Protein AF-A0A9E3AQL8-F1 (afdb_monomer_lite)

pLDDT: mean 94.19, std 3.5, range [81.69, 97.62]

Structure (mmCIF, N/CA/C/O backbone):
data_AF-A0A9E3AQL8-F1
#
_entry.id   AF-A0A9E3AQL8-F1
#
loop_
_atom_site.group_PDB
_atom_site.id
_atom_site.type_symbol
_atom_site.label_atom_id
_atom_site.label_alt_id
_atom_site.label_comp_id
_atom_site.label_asym_id
_atom_site.label_entity_id
_atom_site.label_seq_id
_atom_site.pdbx_PDB_ins_code
_atom_site.Cartn_x
_atom_site.Cartn_y
_atom_site.Cartn_z
_atom_site.occupancy
_atom_site.B_iso_or_equiv
_atom_site.auth_seq_id
_atom_site.auth_comp_id
_atom_site.auth_asym_id
_atom_site.auth_atom_id
_atom_site.pdbx_PDB_model_num
ATOM 1 N N . MET A 1 1 ? -11.378 -0.001 21.144 1.00 87.44 1 MET A N 1
ATOM 2 C CA . MET A 1 1 ? -9.941 -0.379 21.145 1.00 87.44 1 MET A CA 1
ATOM 3 C C . MET A 1 1 ? -9.309 0.020 19.811 1.00 87.44 1 MET A C 1
ATOM 5 O O . MET A 1 1 ? -10.042 0.148 18.835 1.00 87.44 1 MET A O 1
ATOM 9 N N . LYS A 1 2 ? -7.989 0.259 19.763 1.00 94.25 2 LYS A N 1
ATOM 10 C CA . LYS A 1 2 ? -7.232 0.506 18.521 1.00 94.25 2 LYS A CA 1
ATOM 11 C C . LYS A 1 2 ? -6.117 -0.534 18.383 1.00 94.25 2 LYS A C 1
ATOM 13 O O . LYS A 1 2 ? -5.426 -0.792 19.362 1.00 94.25 2 LYS A O 1
ATOM 18 N N . GLN A 1 3 ? -5.946 -1.095 17.192 1.00 96.44 3 GLN A N 1
ATOM 19 C CA . GLN A 1 3 ? -4.838 -1.978 16.829 1.00 96.44 3 GLN A CA 1
ATOM 20 C C . GLN A 1 3 ? -4.105 -1.375 15.630 1.00 96.44 3 GLN A C 1
ATOM 22 O O . GLN A 1 3 ? -4.742 -0.934 14.675 1.00 96.44 3 GLN A O 1
ATOM 27 N N . TYR A 1 4 ? -2.777 -1.367 15.686 1.00 96.38 4 TYR A N 1
ATOM 28 C CA . TYR A 1 4 ? -1.914 -0.849 14.628 1.00 96.38 4 TYR A CA 1
ATOM 29 C C . TYR A 1 4 ? -1.250 -2.022 13.909 1.00 96.38 4 TYR A C 1
ATOM 31 O O . TYR A 1 4 ? -0.654 -2.879 14.558 1.00 96.38 4 TYR A O 1
ATOM 39 N N . VAL A 1 5 ? -1.374 -2.066 12.585 1.00 95.81 5 VAL A N 1
ATOM 40 C CA . VAL A 1 5 ? -0.717 -3.053 11.721 1.00 95.81 5 VAL A CA 1
ATOM 41 C C . VAL A 1 5 ? 0.471 -2.371 11.061 1.00 95.81 5 VAL A C 1
ATOM 43 O O . VAL A 1 5 ? 0.307 -1.333 10.414 1.00 95.81 5 VAL A O 1
ATOM 46 N N . LYS A 1 6 ? 1.661 -2.940 11.236 1.00 95.94 6 LYS A N 1
ATOM 47 C CA . LYS A 1 6 ? 2.923 -2.399 10.729 1.00 95.94 6 LYS A CA 1
ATOM 48 C C . LYS A 1 6 ? 3.849 -3.532 10.297 1.00 95.94 6 LYS A C 1
ATOM 50 O O . LYS A 1 6 ? 3.851 -4.576 10.946 1.00 95.94 6 LYS A O 1
ATOM 55 N N . GLY A 1 7 ? 4.625 -3.309 9.243 1.00 91.94 7 GLY A N 1
ATOM 56 C CA . GLY A 1 7 ? 5.850 -4.046 8.954 1.00 91.94 7 GLY A CA 1
ATOM 57 C C . GLY A 1 7 ? 7.077 -3.155 9.159 1.00 91.94 7 GLY A C 1
ATOM 58 O O . GLY A 1 7 ? 6.967 -2.007 9.602 1.00 91.94 7 GLY A O 1
ATOM 59 N N . ASP A 1 8 ? 8.252 -3.676 8.807 1.00 94.19 8 ASP A N 1
ATOM 60 C CA . ASP A 1 8 ? 9.530 -2.979 9.009 1.00 94.19 8 ASP A CA 1
ATOM 61 C C . ASP A 1 8 ? 9.593 -1.632 8.275 1.00 94.19 8 ASP A C 1
ATOM 63 O O . ASP A 1 8 ? 10.130 -0.654 8.797 1.00 94.19 8 ASP A O 1
ATOM 67 N N . PHE A 1 9 ? 9.017 -1.559 7.071 1.00 89.44 9 PHE A N 1
ATOM 68 C CA . PHE A 1 9 ? 9.005 -0.342 6.259 1.00 89.44 9 PHE A CA 1
ATOM 69 C C . PHE A 1 9 ? 8.168 0.773 6.901 1.00 89.44 9 PHE A C 1
ATOM 71 O O . PHE A 1 9 ? 8.579 1.936 6.909 1.00 89.44 9 PHE A O 1
ATOM 78 N N . GLU A 1 10 ? 7.002 0.429 7.453 1.00 94.94 10 GLU A N 1
ATOM 79 C CA . GLU A 1 10 ? 6.126 1.385 8.128 1.00 94.94 10 GLU A CA 1
ATOM 80 C C . GLU A 1 10 ? 6.707 1.844 9.466 1.00 94.94 10 GLU A C 1
ATOM 82 O O . GLU A 1 10 ? 6.618 3.030 9.796 1.00 94.94 10 GLU A O 1
ATOM 87 N N . GLU A 1 11 ? 7.346 0.933 10.208 1.00 95.44 11 GLU A N 1
ATOM 88 C CA . GLU A 1 11 ? 8.000 1.255 11.477 1.00 95.44 11 GLU A CA 1
ATOM 89 C C . GLU A 1 11 ? 9.131 2.272 11.270 1.00 95.44 11 GLU A C 1
ATOM 91 O O . GLU A 1 11 ? 9.165 3.301 11.945 1.00 95.44 11 GLU A O 1
ATOM 96 N N . GLN A 1 12 ? 9.983 2.064 10.260 1.00 96.00 12 GLN A N 1
ATOM 97 C CA . GLN A 1 12 ? 11.085 2.978 9.927 1.00 96.00 12 GLN A CA 1
ATOM 98 C C . GLN A 1 12 ? 10.624 4.375 9.484 1.00 96.00 12 GLN A C 1
ATOM 100 O O . GLN A 1 12 ? 11.379 5.340 9.592 1.00 96.00 12 GLN A O 1
ATOM 105 N N . ARG A 1 13 ? 9.397 4.502 8.964 1.00 93.00 13 ARG A N 1
ATOM 106 C CA . ARG A 1 13 ? 8.847 5.758 8.426 1.00 93.00 13 ARG A CA 1
ATOM 107 C C . ARG A 1 13 ? 7.816 6.420 9.339 1.00 93.00 13 ARG A C 1
ATOM 109 O O . ARG A 1 1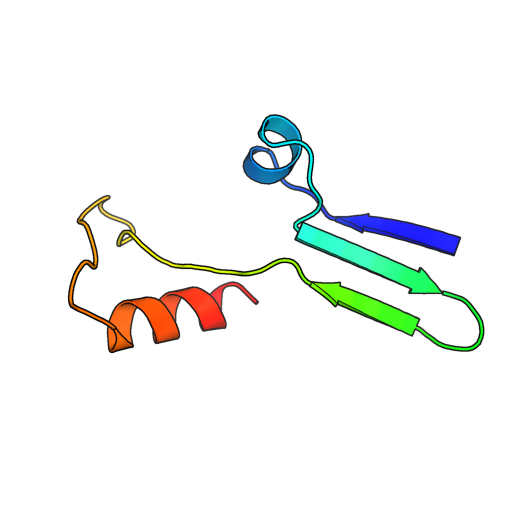3 ? 7.271 7.460 8.975 1.00 93.00 13 ARG A O 1
ATOM 116 N N . GLY A 1 14 ? 7.548 5.847 10.512 1.00 95.62 14 GLY A N 1
ATOM 117 C CA . GLY A 1 14 ? 6.689 6.456 11.526 1.00 95.62 14 GLY A CA 1
ATOM 118 C C . GLY A 1 14 ? 5.197 6.471 11.181 1.00 95.62 14 GLY A C 1
ATOM 119 O O . GLY A 1 14 ? 4.482 7.360 11.640 1.00 95.62 14 GLY A O 1
ATOM 120 N N . TYR A 1 15 ? 4.701 5.503 10.402 1.00 95.25 15 TYR A N 1
ATOM 121 C CA . TYR A 1 15 ? 3.264 5.351 10.133 1.00 95.25 15 TYR A CA 1
ATOM 122 C C . TYR A 1 15 ? 2.781 3.914 10.381 1.00 95.25 15 TYR A C 1
ATOM 124 O O . TYR A 1 15 ? 3.532 3.063 10.852 1.00 95.25 15 TYR A O 1
ATOM 132 N N . SER A 1 16 ? 1.487 3.651 10.171 1.00 96.44 16 SER A N 1
ATOM 133 C CA . SER A 1 16 ? 0.922 2.293 10.219 1.00 96.44 16 SER A CA 1
ATOM 134 C C . SER A 1 16 ? 0.327 1.922 8.874 1.00 96.44 16 SER A C 1
ATOM 136 O O . SER A 1 16 ? -0.347 2.752 8.269 1.00 96.44 16 SER A O 1
ATOM 138 N N . ARG A 1 17 ? 0.524 0.674 8.439 1.00 96.00 17 ARG A N 1
ATOM 139 C CA . ARG A 1 17 ? -0.091 0.135 7.218 1.00 96.00 17 ARG A CA 1
ATOM 140 C C . ARG A 1 17 ? -1.610 0.146 7.331 1.00 96.0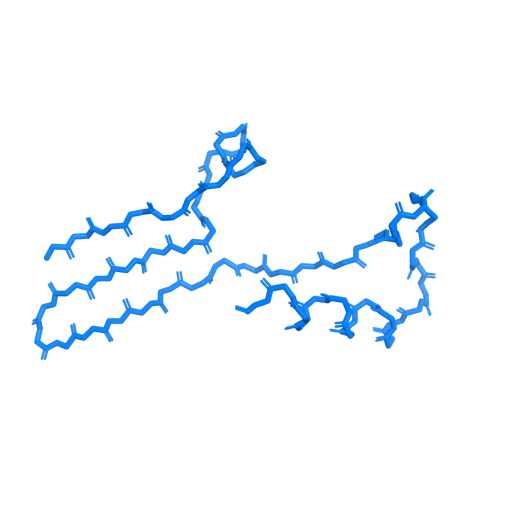0 17 ARG A C 1
ATOM 142 O O . ARG A 1 17 ? -2.303 0.542 6.399 1.00 96.00 17 ARG A O 1
ATOM 149 N N . ALA A 1 18 ? -2.110 -0.251 8.498 1.00 96.88 18 ALA A N 1
ATOM 150 C CA . ALA A 1 18 ? -3.517 -0.133 8.834 1.00 96.88 18 ALA A CA 1
ATOM 151 C C . ALA A 1 18 ? -3.720 0.233 10.306 1.00 96.88 18 ALA A C 1
ATOM 153 O O . ALA A 1 18 ? -2.925 -0.136 11.174 1.00 96.88 18 ALA A O 1
ATOM 154 N N . VAL A 1 19 ? -4.827 0.914 10.596 1.00 97.00 19 VAL A N 1
ATOM 155 C CA . VAL A 1 19 ? -5.338 1.103 11.956 1.00 97.00 19 VAL A CA 1
ATOM 156 C C . VAL A 1 19 ? -6.727 0.489 12.036 1.00 97.00 19 VAL A C 1
ATOM 158 O O . VAL A 1 19 ? -7.656 0.942 11.373 1.00 97.00 19 VAL A O 1
ATOM 161 N N . CYS A 1 20 ? -6.880 -0.534 12.866 1.00 96.94 20 CYS A N 1
ATOM 162 C CA . CYS A 1 20 ? -8.164 -1.167 13.133 1.00 96.94 20 CYS A CA 1
ATOM 163 C C . CYS A 1 20 ? -8.768 -0.555 14.397 1.00 96.94 20 CYS A C 1
ATOM 165 O O . CYS A 1 20 ? -8.132 -0.543 15.453 1.00 96.94 20 CYS A O 1
ATOM 167 N N . THR A 1 21 ? -10.006 -0.078 14.321 1.00 96.19 21 THR A N 1
ATOM 168 C CA . THR A 1 21 ? -10.763 0.390 15.483 1.00 96.19 21 THR A CA 1
ATOM 169 C C . THR A 1 21 ? -11.951 -0.529 15.734 1.00 96.19 21 THR A C 1
ATOM 171 O O . THR A 1 21 ? -12.600 -1.011 14.806 1.00 96.19 21 THR A O 1
ATOM 174 N N . SER A 1 22 ? -12.221 -0.799 17.008 1.00 88.56 22 SER A N 1
ATOM 175 C CA . SER A 1 22 ? -13.437 -1.474 17.458 1.00 88.56 22 SER A CA 1
ATOM 176 C C . SER A 1 22 ? -14.153 -0.574 18.462 1.00 88.56 22 SER A C 1
ATOM 178 O O . SER A 1 22 ? -13.600 -0.212 19.508 1.00 88.56 22 SER A O 1
ATOM 180 N N . GLY A 1 23 ? -15.353 -0.144 18.090 1.00 84.75 23 GLY A N 1
ATOM 181 C CA . GLY A 1 23 ? -16.266 0.658 18.902 1.00 84.75 23 GLY A CA 1
ATOM 182 C C . GLY A 1 23 ? -17.682 0.133 18.699 1.00 84.75 23 GLY A C 1
ATOM 183 O O . GLY A 1 23 ? -17.952 -1.019 19.010 1.00 84.75 23 GLY A O 1
ATOM 184 N N . GLN A 1 24 ? -18.557 0.943 18.104 1.00 81.69 24 GLN A N 1
ATOM 185 C CA . GLN A 1 24 ? -19.897 0.512 17.666 1.00 81.69 24 GLN A CA 1
ATOM 186 C C . GLN A 1 24 ? -19.857 -0.431 16.445 1.00 81.69 24 GLN A C 1
ATOM 188 O O . GLN A 1 24 ? -20.829 -1.119 16.158 1.00 81.69 24 GLN A O 1
ATOM 193 N N . GLY A 1 25 ? -18.720 -0.481 15.748 1.00 87.94 25 GLY A N 1
ATOM 194 C CA . GLY A 1 25 ? -18.421 -1.400 14.655 1.00 87.94 25 GLY A CA 1
ATOM 195 C C . GLY A 1 25 ? -16.909 -1.568 14.492 1.00 87.94 25 GLY A C 1
ATOM 196 O O . GLY A 1 25 ? -16.128 -0.948 15.226 1.00 87.94 25 GLY A O 1
ATOM 197 N N . ARG A 1 26 ? -16.500 -2.423 13.549 1.00 94.12 26 ARG A N 1
ATOM 198 C CA . ARG A 1 26 ? -15.096 -2.589 13.153 1.00 94.12 26 ARG A CA 1
ATOM 199 C C . ARG A 1 26 ? -14.809 -1.712 11.938 1.00 94.12 26 ARG A C 1
ATOM 201 O O . ARG A 1 26 ? -15.401 -1.936 10.887 1.00 94.12 26 ARG A O 1
ATOM 208 N N . THR A 1 27 ? -13.867 -0.784 12.068 1.00 96.06 27 THR A N 1
ATOM 209 C CA . THR A 1 27 ? -13.379 0.036 10.949 1.00 96.06 27 THR A CA 1
ATOM 210 C C . THR A 1 27 ? -11.893 -0.212 10.749 1.00 96.06 27 THR A C 1
ATOM 212 O O . THR A 1 27 ? -11.136 -0.276 11.718 1.00 96.06 27 THR A O 1
ATOM 215 N N . VAL A 1 28 ? -11.469 -0.354 9.494 1.00 95.75 28 VAL A N 1
ATOM 216 C CA . VAL A 1 28 ? -10.059 -0.487 9.114 1.00 95.75 28 VAL A CA 1
ATOM 217 C C . VAL A 1 28 ? -9.681 0.728 8.276 1.00 95.75 28 VAL A C 1
ATOM 219 O O . VAL A 1 28 ? -10.238 0.939 7.205 1.00 95.75 28 VAL A O 1
ATOM 222 N N . TYR A 1 29 ? -8.753 1.535 8.779 1.00 95.62 29 TYR A N 1
ATOM 223 C CA . TYR A 1 29 ? -8.168 2.655 8.048 1.00 95.62 29 TYR A CA 1
ATOM 224 C C . TYR A 1 29 ? -6.876 2.173 7.393 1.00 95.62 29 TYR A C 1
ATOM 226 O O . TYR A 1 29 ? -5.945 1.809 8.110 1.00 95.62 29 TYR A O 1
ATOM 234 N N . LEU A 1 30 ? -6.831 2.146 6.061 1.00 96.00 30 LEU A N 1
ATOM 235 C CA . LEU A 1 30 ? -5.666 1.725 5.278 1.00 96.00 30 LEU A CA 1
ATOM 236 C C . LEU A 1 30 ? -4.827 2.939 4.871 1.00 96.00 30 LEU A C 1
ATOM 238 O O . LEU A 1 30 ? -5.370 3.969 4.469 1.00 96.00 30 LEU A O 1
ATOM 242 N N . ALA A 1 31 ? -3.505 2.816 4.974 1.00 95.50 31 ALA A N 1
ATOM 243 C CA . ALA A 1 31 ? -2.586 3.775 4.375 1.00 95.50 31 ALA A CA 1
ATOM 244 C C . ALA A 1 31 ? -2.630 3.692 2.839 1.00 95.50 31 ALA A C 1
ATOM 246 O O . ALA A 1 31 ? -3.131 2.724 2.270 1.00 95.50 31 ALA A O 1
ATOM 247 N N . GLY A 1 32 ? -2.094 4.708 2.159 1.00 92.94 32 GLY A N 1
ATOM 248 C CA . GLY A 1 32 ? -1.947 4.665 0.705 1.00 92.94 32 GLY A CA 1
ATOM 249 C C . GLY A 1 32 ? -0.951 3.585 0.274 1.00 92.94 32 GLY A C 1
ATOM 250 O O . GLY A 1 32 ? 0.141 3.499 0.837 1.00 92.94 32 GLY A O 1
ATOM 251 N N . PHE A 1 33 ? -1.319 2.801 -0.740 1.00 91.81 33 PHE A N 1
ATOM 252 C CA . PHE A 1 33 ? -0.460 1.793 -1.366 1.00 91.81 33 PHE A CA 1
ATOM 253 C C . PHE A 1 33 ? -0.007 2.251 -2.752 1.00 91.81 33 PHE A C 1
ATOM 255 O O . PHE A 1 33 ? -0.758 2.888 -3.492 1.00 91.81 33 PHE A O 1
ATOM 262 N N . GLY A 1 34 ? 1.235 1.915 -3.094 1.00 92.31 34 GLY A N 1
ATOM 263 C CA . GLY A 1 34 ? 1.848 2.205 -4.383 1.00 92.31 34 GLY A CA 1
ATOM 264 C C . GLY A 1 34 ? 2.841 1.111 -4.762 1.00 92.31 34 GLY A C 1
ATOM 265 O O . GLY A 1 34 ? 3.530 0.582 -3.894 1.00 92.31 34 GLY A O 1
ATOM 266 N N . CYS A 1 35 ? 2.960 0.815 -6.055 1.00 95.12 35 CYS A N 1
ATOM 267 C CA . CYS A 1 35 ? 3.923 -0.148 -6.589 1.00 95.12 35 CYS A CA 1
ATOM 268 C C . CYS A 1 35 ? 4.859 0.537 -7.606 1.00 95.12 35 CYS A C 1
ATOM 270 O O . CYS A 1 35 ? 4.676 0.392 -8.809 1.00 95.12 35 CYS A O 1
ATOM 272 N N . PRO A 1 36 ? 5.838 1.351 -7.161 1.00 94.75 36 PRO A N 1
ATOM 273 C CA . PRO A 1 36 ? 6.703 2.107 -8.074 1.00 94.75 36 PRO A CA 1
ATOM 274 C C . PRO A 1 36 ? 7.792 1.264 -8.760 1.00 94.75 36 PRO A C 1
ATOM 276 O O . PRO A 1 36 ? 8.417 1.734 -9.716 1.00 94.75 36 PRO A O 1
ATOM 279 N N . TYR A 1 37 ? 8.036 0.042 -8.279 1.00 96.56 37 TYR A N 1
ATOM 280 C CA . TYR A 1 37 ? 9.060 -0.870 -8.787 1.00 96.56 37 TYR A CA 1
ATOM 281 C C . TYR A 1 37 ? 8.501 -2.291 -8.904 1.00 96.56 37 TYR A C 1
ATOM 283 O O . TYR A 1 3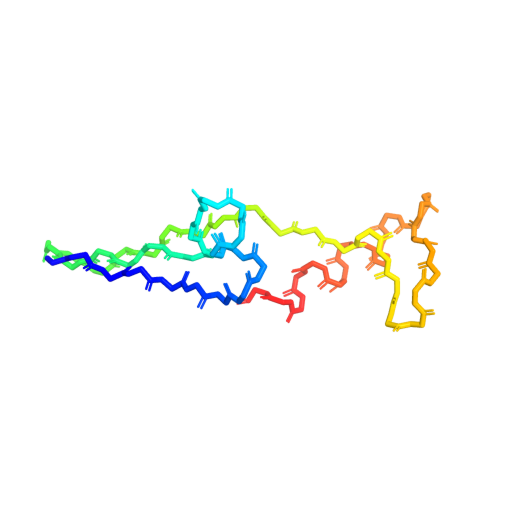7 ? 7.694 -2.712 -8.078 1.00 96.56 37 TYR A O 1
ATOM 291 N N . ALA A 1 38 ? 8.954 -3.025 -9.917 1.00 94.12 38 ALA A N 1
ATOM 292 C CA . ALA A 1 38 ? 8.719 -4.454 -10.075 1.00 94.12 38 ALA A CA 1
ATOM 293 C C . ALA A 1 38 ? 9.544 -5.271 -9.054 1.00 94.12 38 ALA A C 1
ATOM 295 O O . ALA A 1 38 ? 10.480 -4.733 -8.454 1.00 94.12 38 ALA A O 1
ATOM 296 N N . PRO A 1 39 ? 9.253 -6.576 -8.870 1.00 92.25 39 PRO A N 1
ATOM 297 C CA . PRO A 1 39 ? 9.986 -7.429 -7.925 1.00 92.25 39 PRO A CA 1
ATOM 298 C C . PRO A 1 39 ? 11.494 -7.539 -8.196 1.00 92.25 39 PRO A C 1
ATOM 300 O O . PRO A 1 39 ? 12.271 -7.769 -7.276 1.00 92.25 39 PRO A O 1
ATOM 303 N N . ASP A 1 40 ? 11.912 -7.355 -9.449 1.00 95.12 40 ASP A N 1
ATOM 304 C CA . ASP A 1 40 ? 13.317 -7.319 -9.875 1.00 95.12 40 ASP A CA 1
ATOM 305 C C . ASP A 1 40 ? 14.001 -5.958 -9.615 1.00 95.12 40 ASP A C 1
ATOM 307 O O . ASP A 1 40 ? 15.167 -5.769 -9.960 1.00 95.12 40 ASP A O 1
ATOM 311 N N . GLY A 1 41 ? 13.289 -4.996 -9.018 1.00 95.31 41 GLY A N 1
ATOM 312 C CA . GLY A 1 41 ? 13.768 -3.643 -8.739 1.00 95.31 41 GLY A CA 1
ATOM 313 C C . GLY A 1 41 ? 13.656 -2.674 -9.919 1.00 95.31 41 GLY A C 1
ATOM 314 O O . GLY A 1 41 ? 13.992 -1.496 -9.775 1.00 95.31 41 GLY A O 1
ATOM 315 N N . ARG A 1 42 ? 13.163 -3.113 -11.085 1.00 96.56 42 ARG A N 1
ATOM 316 C CA . ARG A 1 42 ? 12.957 -2.233 -12.240 1.00 96.56 42 ARG A CA 1
ATOM 317 C C . ARG A 1 42 ? 11.867 -1.212 -11.937 1.00 96.56 42 ARG A C 1
ATOM 319 O O . ARG A 1 42 ? 10.790 -1.561 -11.465 1.00 96.56 42 ARG A O 1
ATOM 326 N N . SER A 1 43 ? 12.119 0.058 -12.250 1.00 97.31 43 SER A N 1
ATOM 327 C CA . SER A 1 43 ? 11.095 1.097 -12.108 1.00 97.31 43 SER A CA 1
ATOM 328 C C . SER A 1 43 ? 9.912 0.832 -13.038 1.00 97.31 43 SER A C 1
ATOM 330 O O . SER A 1 43 ? 10.100 0.535 -14.217 1.00 97.31 43 SER A O 1
ATOM 332 N N . LEU A 1 44 ? 8.701 0.991 -12.506 1.00 97.50 44 LEU A N 1
ATOM 333 C CA . LEU A 1 44 ? 7.444 0.948 -13.257 1.00 97.50 44 LEU A CA 1
ATOM 334 C C . LEU A 1 44 ? 6.996 2.344 -13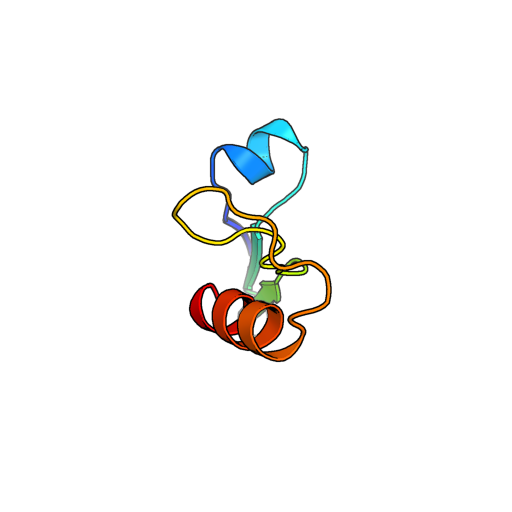.702 1.00 97.50 44 LEU A C 1
ATOM 336 O O . LEU A 1 44 ? 5.810 2.574 -13.930 1.00 97.50 44 LEU A O 1
ATOM 340 N N . ARG A 1 45 ? 7.917 3.311 -13.780 1.00 97.19 45 ARG A N 1
ATOM 341 C CA . ARG A 1 45 ? 7.613 4.649 -14.296 1.00 97.19 45 ARG A CA 1
ATOM 342 C C . ARG A 1 45 ? 6.956 4.528 -15.677 1.00 97.19 45 ARG A C 1
ATOM 344 O O . ARG A 1 45 ? 7.406 3.744 -16.503 1.00 97.19 45 ARG A O 1
ATOM 351 N N . ASP A 1 46 ? 5.886 5.293 -15.871 1.00 97.62 46 ASP A N 1
ATOM 352 C CA . ASP A 1 46 ? 5.055 5.333 -17.082 1.00 97.62 46 ASP A CA 1
ATOM 353 C C . ASP A 1 46 ? 4.247 4.053 -17.389 1.00 97.62 46 ASP A C 1
ATOM 355 O O . ASP A 1 46 ? 3.464 4.040 -18.334 1.00 97.62 46 ASP A O 1
ATOM 359 N N . ASP A 1 47 ? 4.327 3.017 -16.546 1.00 97.62 47 ASP A N 1
ATOM 360 C CA . ASP A 1 47 ? 3.465 1.828 -16.605 1.00 97.62 47 ASP A CA 1
ATOM 361 C C . ASP A 1 47 ? 2.379 1.893 -15.520 1.00 97.62 47 ASP A C 1
ATOM 363 O O . ASP A 1 47 ? 2.425 1.208 -14.494 1.00 97.62 47 ASP A O 1
ATOM 367 N N . PHE A 1 48 ? 1.398 2.775 -15.729 1.00 96.12 48 PHE A N 1
ATOM 368 C CA . PHE A 1 48 ? 0.303 2.986 -14.777 1.00 96.12 48 PHE A CA 1
ATOM 369 C C . PHE A 1 48 ? -0.465 1.693 -14.476 1.00 96.12 48 PHE A C 1
ATOM 371 O O . PHE A 1 48 ? -0.814 1.433 -13.326 1.00 96.12 48 PHE A O 1
ATOM 378 N N . GLU A 1 49 ? -0.706 0.853 -15.482 1.00 97.62 49 GLU A N 1
ATOM 379 C CA . GLU A 1 49 ? -1.461 -0.377 -15.274 1.00 97.62 49 GLU A CA 1
ATOM 380 C C . GLU A 1 49 ? -0.709 -1.385 -14.403 1.00 97.62 49 GLU A C 1
ATOM 382 O O . GLU A 1 49 ? -1.320 -2.015 -13.536 1.00 97.62 49 GLU A O 1
ATOM 387 N N . ALA A 1 50 ? 0.603 -1.552 -14.601 1.00 96.50 50 ALA A N 1
ATOM 388 C CA . ALA A 1 50 ? 1.401 -2.408 -13.731 1.00 96.50 50 ALA A CA 1
ATOM 389 C C . ALA A 1 50 ? 1.451 -1.857 -12.305 1.00 96.50 50 ALA A C 1
ATOM 391 O O . ALA A 1 50 ? 1.296 -2.636 -11.364 1.00 96.50 50 ALA A O 1
ATOM 392 N N . GLN A 1 51 ? 1.582 -0.535 -12.139 1.00 97.12 51 GLN A N 1
ATOM 393 C CA . GLN A 1 51 ? 1.513 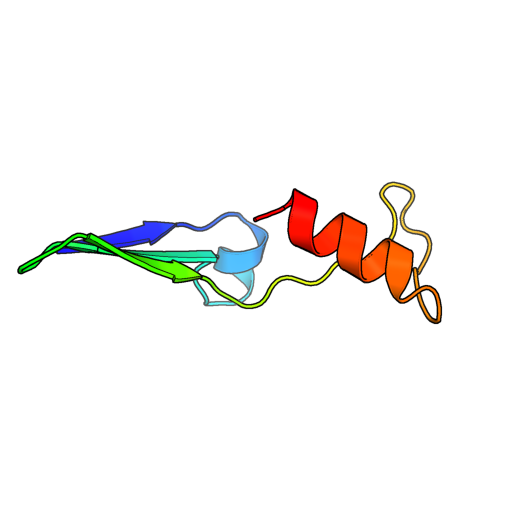0.098 -10.820 1.00 97.12 51 GLN A CA 1
ATOM 394 C C . GLN A 1 51 ? 0.169 -0.179 -10.136 1.00 97.12 51 GLN A C 1
ATOM 396 O O . GLN A 1 51 ? 0.153 -0.555 -8.969 1.00 97.12 51 GLN A O 1
ATOM 401 N N . VAL A 1 52 ? -0.959 -0.045 -10.844 1.00 96.31 52 VAL A N 1
ATOM 402 C CA . VAL A 1 52 ? -2.298 -0.310 -10.288 1.00 96.31 52 VAL A CA 1
ATOM 403 C C . VAL A 1 52 ? -2.464 -1.781 -9.919 1.00 96.31 52 VAL A C 1
ATOM 405 O O . VAL A 1 52 ? -2.881 -2.076 -8.800 1.00 96.31 52 VAL A O 1
ATOM 408 N N . ARG A 1 53 ? -2.113 -2.707 -10.822 1.00 95.69 53 ARG A N 1
ATOM 409 C CA . ARG A 1 53 ? -2.192 -4.151 -10.546 1.00 95.69 53 ARG A CA 1
ATOM 410 C C . ARG A 1 53 ? -1.352 -4.529 -9.328 1.00 95.69 53 ARG A C 1
ATOM 412 O O . ARG A 1 53 ? -1.842 -5.250 -8.466 1.00 95.69 53 ARG A O 1
ATOM 419 N N . GLY A 1 54 ? -0.128 -4.011 -9.242 1.00 94.94 54 GLY A N 1
ATOM 420 C CA . GLY A 1 54 ? 0.757 -4.241 -8.103 1.00 94.94 54 GLY A CA 1
ATOM 421 C C . GLY A 1 54 ? 0.204 -3.659 -6.803 1.00 94.94 54 GLY A C 1
ATOM 422 O O . GLY A 1 54 ? 0.164 -4.352 -5.796 1.00 94.94 54 GLY A O 1
ATOM 423 N N . SER A 1 55 ? -0.287 -2.418 -6.822 1.00 93.81 55 SER A N 1
ATOM 424 C CA . SER A 1 55 ? -0.838 -1.769 -5.625 1.00 93.81 55 SER A CA 1
ATOM 425 C C . SER A 1 55 ? -2.067 -2.487 -5.073 1.00 93.81 55 SER A C 1
ATOM 427 O O . SER A 1 55 ? -2.193 -2.617 -3.863 1.00 93.81 55 SER A O 1
ATOM 429 N N . VAL A 1 56 ? -2.981 -2.937 -5.940 1.00 93.62 56 VAL A N 1
ATOM 430 C CA . VAL A 1 56 ? -4.221 -3.604 -5.509 1.00 93.62 56 VAL A CA 1
ATOM 431 C C . VAL A 1 56 ? -3.959 -5.028 -5.014 1.00 93.62 56 VAL A C 1
ATOM 433 O O . VAL A 1 56 ? -4.684 -5.494 -4.145 1.00 93.62 56 VAL A O 1
ATOM 436 N N . ALA A 1 57 ? -2.925 -5.710 -5.516 1.00 91.94 57 ALA A N 1
ATOM 437 C CA . ALA A 1 57 ? -2.552 -7.045 -5.042 1.00 91.94 57 ALA A CA 1
ATOM 438 C 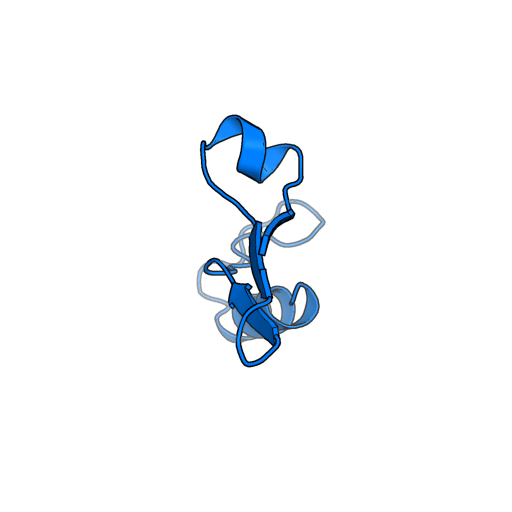C . ALA A 1 57 ? -2.005 -7.060 -3.599 1.00 91.94 57 ALA A C 1
ATOM 440 O O . ALA A 1 57 ? -2.029 -8.105 -2.955 1.00 91.94 57 ALA A O 1
ATOM 441 N N . GLU A 1 58 ? -1.519 -5.918 -3.103 1.00 86.69 58 GLU A N 1
ATOM 442 C CA . GLU A 1 58 ? -0.930 -5.756 -1.764 1.00 86.69 58 GLU A CA 1
ATOM 443 C C . GLU A 1 58 ? -1.930 -5.260 -0.697 1.00 86.69 58 GLU A C 1
ATOM 445 O O . GLU A 1 58 ? -1.558 -5.110 0.472 1.00 86.69 58 GLU A O 1
ATOM 450 N N . ILE A 1 59 ? -3.180 -4.982 -1.092 1.00 85.25 59 ILE A N 1
ATOM 451 C CA . ILE A 1 59 ? -4.289 -4.578 -0.207 1.00 85.25 59 ILE A CA 1
ATOM 452 C C . ILE A 1 59 ? -5.072 -5.813 0.236 1.00 85.25 59 ILE A C 1
ATOM 454 O O . ILE A 1 59 ? -5.302 -5.937 1.463 1.00 85.25 59 ILE A O 1
#

Secondary structure (DSSP, 8-state):
-EEEE--HHHHHHT--SEEEEESSSEEEEEPP----B-TTS-B-TT-HHHHHHHHHHT-

Sequence (59 aa):
MKQYVKGDFEEQRGYSRAVCTSGQGRTVYLAGFGCPYAPDGRSLRDDFEAQVRGSVAEI

Radius of gyration: 14.32 Å; chains: 1; bounding box: 34×14×38 Å

Foldseek 3Di:
DKDFADDPVQVVVVHGQWIWDDDVHTDIDGDQFWDQADPVRHGCVPVVVVGVVVRVVVD